Protein AF-A0A257S545-F1 (afdb_monomer_lite)

Secondary structure (DSSP, 8-state):
-GGGT---EEEEETT-HHHHHHSSEEEEE----TTTHHHHHHHHHHHHHHHHHHHTT--SSS-TT--SS----

Sequence (73 aa):
VRARGGRVIAVVTEGDTEITALVDHAIPIPETLDMLTPILTSVPLQLLAYNIAVRRGCNVDQPRNLAKSVTVE

Radius of gyration: 16.58 Å; chains: 1; bounding box: 46×23×37 Å

pLDDT: mean 94.68, std 6.36, range [62.75, 98.56]

Structure (mmCIF, N/CA/C/O backbone):
data_AF-A0A257S545-F1
#
_entry.id   AF-A0A257S545-F1
#
loop_
_atom_site.group_PDB
_atom_site.id
_atom_site.type_symbol
_atom_site.label_atom_id
_atom_site.label_alt_id
_atom_site.label_comp_id
_atom_site.label_asym_id
_atom_site.label_entity_id
_atom_site.label_seq_id
_atom_site.pdbx_PDB_ins_code
_atom_site.Cartn_x
_atom_site.Cartn_y
_atom_site.Cartn_z
_atom_site.occupancy
_atom_site.B_iso_or_equiv
_atom_site.auth_seq_id
_atom_site.auth_comp_id
_atom_site.auth_asym_id
_atom_site.auth_atom_id
_atom_site.pdbx_PDB_model_num
ATOM 1 N N . VAL A 1 1 ? -14.614 13.379 -1.611 1.00 62.75 1 VAL A N 1
ATOM 2 C CA . VAL A 1 1 ? -14.153 12.255 -2.469 1.00 62.75 1 VAL A CA 1
ATOM 3 C C . VAL A 1 1 ? -15.292 11.289 -2.777 1.00 62.75 1 VAL A C 1
ATOM 5 O O . VAL A 1 1 ? -15.660 11.178 -3.938 1.00 62.75 1 VAL A O 1
ATOM 8 N N . ARG A 1 2 ? -15.942 10.698 -1.766 1.00 73.50 2 ARG A N 1
ATOM 9 C CA . ARG A 1 2 ? -17.090 9.792 -1.972 1.00 73.50 2 ARG A CA 1
ATOM 10 C C . ARG A 1 2 ? -18.302 10.440 -2.652 1.00 73.50 2 ARG A C 1
ATOM 12 O O . ARG A 1 2 ? -18.866 9.859 -3.565 1.00 73.50 2 ARG A O 1
ATOM 19 N N . ALA A 1 3 ? -18.611 11.694 -2.308 1.00 82.81 3 ALA A N 1
ATOM 20 C CA . ALA A 1 3 ? -19.660 12.485 -2.971 1.00 82.81 3 ALA A CA 1
ATOM 21 C C . ALA A 1 3 ? -19.420 12.711 -4.482 1.00 82.81 3 ALA A C 1
ATOM 23 O O . ALA A 1 3 ? -20.308 13.174 -5.184 1.00 82.81 3 ALA A O 1
ATOM 24 N N . ARG A 1 4 ? -18.214 12.401 -4.979 1.00 91.31 4 ARG A N 1
ATOM 25 C CA . ARG A 1 4 ? -17.837 12.460 -6.399 1.00 91.31 4 ARG A CA 1
ATOM 26 C C . ARG A 1 4 ? -17.553 11.069 -6.989 1.00 91.31 4 ARG A C 1
ATOM 28 O O . ARG A 1 4 ? -16.899 10.977 -8.019 1.00 91.31 4 ARG A O 1
ATOM 35 N N . GLY A 1 5 ? -17.979 9.994 -6.319 1.00 89.06 5 GLY A N 1
ATOM 36 C CA . GLY A 1 5 ? -17.783 8.611 -6.773 1.00 89.06 5 GLY A CA 1
ATOM 37 C C . GLY A 1 5 ? -16.366 8.054 -6.595 1.00 89.06 5 GLY A C 1
ATOM 38 O O . GLY A 1 5 ? -16.040 7.024 -7.177 1.00 89.06 5 GLY A O 1
ATOM 39 N N . GLY A 1 6 ? -15.501 8.715 -5.819 1.00 93.62 6 GLY A N 1
ATOM 40 C CA . GLY A 1 6 ? -14.156 8.203 -5.555 1.00 93.62 6 GLY A CA 1
ATOM 41 C C . GLY A 1 6 ? -14.179 6.988 -4.624 1.00 93.62 6 GLY A C 1
ATOM 42 O O . GLY A 1 6 ? -14.827 7.045 -3.578 1.00 93.62 6 GLY A O 1
ATOM 43 N N . ARG A 1 7 ? -13.438 5.936 -4.994 1.00 94.69 7 ARG A N 1
ATOM 44 C CA . ARG A 1 7 ? -13.183 4.756 -4.155 1.00 94.69 7 ARG A CA 1
ATOM 45 C C . ARG A 1 7 ? -12.204 5.099 -3.034 1.00 94.69 7 ARG A C 1
ATOM 47 O O . ARG A 1 7 ? -11.195 5.759 -3.281 1.00 94.69 7 ARG A O 1
ATOM 54 N N . VAL A 1 8 ? -12.487 4.635 -1.825 1.00 95.06 8 VAL A N 1
ATOM 55 C CA . VAL A 1 8 ? -11.656 4.820 -0.634 1.00 95.06 8 VAL A CA 1
ATOM 56 C C . VAL A 1 8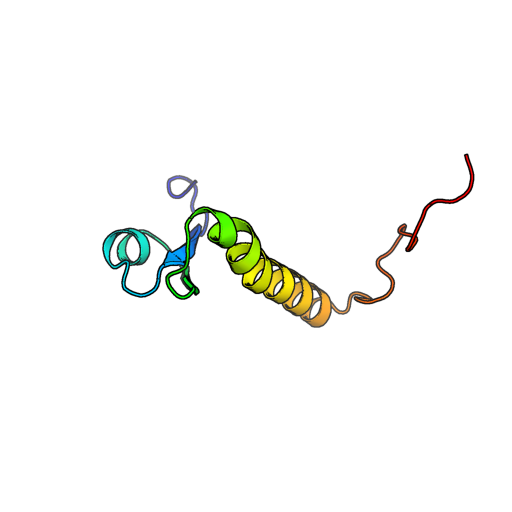 ? -11.039 3.484 -0.241 1.00 95.06 8 VAL A C 1
ATOM 58 O O . VAL A 1 8 ? -11.750 2.536 0.080 1.00 95.06 8 VAL A O 1
ATOM 61 N N . ILE A 1 9 ? -9.709 3.427 -0.252 1.00 95.94 9 ILE A N 1
ATOM 62 C CA . ILE A 1 9 ? -8.922 2.294 0.239 1.00 95.94 9 ILE A CA 1
ATOM 63 C C . ILE A 1 9 ? -8.197 2.772 1.494 1.00 95.94 9 ILE A 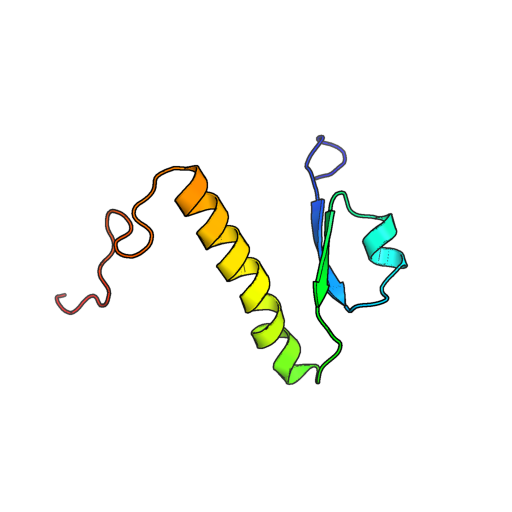C 1
ATOM 65 O O . ILE A 1 9 ? -7.512 3.793 1.430 1.00 95.94 9 ILE A O 1
ATOM 69 N N . ALA A 1 10 ? -8.347 2.069 2.614 1.00 96.56 10 ALA A N 1
ATOM 70 C CA . ALA A 1 10 ? -7.689 2.418 3.870 1.00 96.56 10 ALA A CA 1
ATOM 71 C C . ALA A 1 10 ? -6.784 1.292 4.368 1.00 96.56 10 ALA A C 1
ATOM 73 O O . ALA A 1 10 ? -7.130 0.117 4.263 1.00 96.56 10 ALA A O 1
ATOM 74 N N . VAL A 1 11 ? -5.638 1.673 4.934 1.00 97.19 11 VAL A N 1
ATOM 75 C CA . VAL A 1 11 ? -4.842 0.800 5.800 1.00 97.19 11 VAL A CA 1
ATOM 76 C C . VAL A 1 11 ? -5.379 0.988 7.213 1.00 97.19 11 VAL A C 1
ATOM 78 O O . VAL A 1 11 ? -5.484 2.126 7.668 1.00 97.19 11 VAL A O 1
ATOM 81 N N . VAL A 1 12 ? -5.767 -0.102 7.865 1.00 97.00 12 VAL A N 1
ATOM 82 C CA . VAL A 1 12 ? -6.430 -0.087 9.178 1.00 97.00 12 VAL A CA 1
ATOM 83 C C . VAL A 1 12 ? -5.721 -1.036 10.128 1.00 97.00 12 VAL A C 1
ATOM 85 O O . VAL A 1 12 ? -5.063 -1.972 9.680 1.00 97.00 12 VAL A O 1
ATOM 88 N N . THR A 1 13 ? -5.869 -0.829 11.429 1.00 96.06 13 THR A N 1
ATOM 89 C CA . THR A 1 13 ? -5.431 -1.826 12.408 1.00 96.06 13 THR A CA 1
ATOM 90 C C . THR A 1 13 ? -6.387 -3.019 12.382 1.00 96.06 13 THR A C 1
ATOM 92 O O . THR A 1 13 ? -7.596 -2.860 12.195 1.00 96.06 13 THR A O 1
ATOM 95 N N . GLU A 1 14 ? -5.859 -4.230 12.536 1.00 95.44 14 GLU A N 1
ATOM 96 C CA . GLU A 1 14 ? -6.665 -5.440 12.700 1.00 95.44 14 GLU A CA 1
ATOM 97 C C . GLU A 1 14 ? -7.724 -5.252 13.796 1.00 95.44 14 GLU A C 1
ATOM 99 O O . GLU A 1 14 ? -7.430 -4.810 14.902 1.00 95.44 14 GLU A O 1
ATOM 104 N N . GLY A 1 15 ? -8.978 -5.574 13.472 1.00 93.38 15 GLY A N 1
ATOM 105 C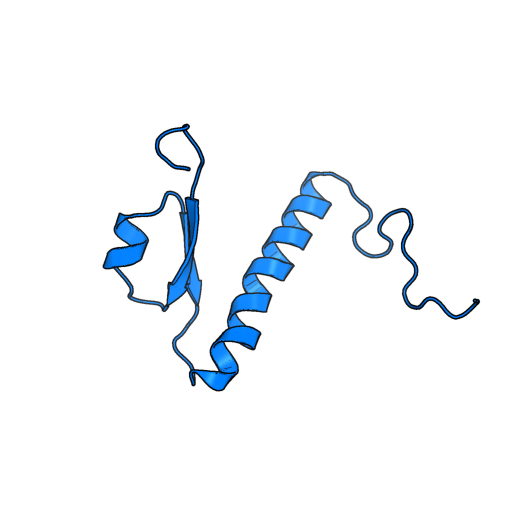 CA . GLY A 1 15 ? -10.107 -5.408 14.389 1.00 93.38 15 GLY A CA 1
ATOM 106 C C . GLY A 1 15 ? -10.802 -4.042 14.345 1.00 93.38 15 GLY A C 1
ATOM 107 O O . GLY A 1 15 ? -11.852 -3.908 14.967 1.00 93.38 15 GLY A O 1
ATOM 108 N N . ASP A 1 16 ? -10.309 -3.057 13.582 1.00 94.44 16 ASP A N 1
ATOM 109 C CA . ASP A 1 16 ? -10.999 -1.769 13.410 1.00 94.44 16 ASP A CA 1
ATOM 110 C C . ASP A 1 16 ? -12.256 -1.918 12.535 1.00 94.44 16 ASP A C 1
ATOM 112 O O . ASP A 1 16 ? -12.219 -1.870 11.299 1.00 94.44 16 ASP A O 1
ATOM 116 N N . THR A 1 17 ? -13.401 -2.112 13.189 1.00 95.00 17 THR A N 1
ATOM 117 C CA . THR A 1 17 ? -14.698 -2.263 12.523 1.00 95.00 17 THR A CA 1
ATOM 118 C C . THR A 1 17 ? -15.301 -0.938 12.071 1.00 95.00 17 THR A C 1
ATOM 120 O O . THR A 1 17 ? -16.070 -0.924 11.108 1.00 95.00 17 THR A O 1
ATOM 123 N N . GLU A 1 18 ? -14.975 0.168 12.742 1.00 95.75 18 GLU A N 1
ATOM 124 C CA . GLU A 1 18 ? -15.574 1.475 12.459 1.00 95.75 18 GLU A CA 1
ATOM 125 C C . GLU A 1 18 ? -15.084 2.012 11.118 1.00 95.75 18 GLU A C 1
ATOM 127 O O . GLU A 1 18 ? -15.889 2.339 10.243 1.00 95.75 18 GLU A O 1
ATOM 132 N N . ILE A 1 19 ? -13.765 2.035 10.908 1.00 93.19 19 ILE A N 1
ATOM 133 C CA . ILE A 1 19 ? -13.194 2.501 9.643 1.00 93.19 19 ILE A CA 1
ATOM 134 C C . ILE A 1 19 ? -13.500 1.513 8.522 1.00 93.19 19 ILE A C 1
ATOM 136 O O . ILE A 1 19 ? -13.849 1.936 7.417 1.00 93.19 19 ILE A O 1
ATOM 140 N N . THR A 1 20 ? -13.452 0.207 8.798 1.00 93.94 20 THR A N 1
ATOM 141 C CA . THR A 1 20 ? -13.763 -0.827 7.800 1.00 93.94 20 THR A CA 1
ATOM 142 C C . THR A 1 20 ? -15.184 -0.682 7.246 1.00 93.94 20 THR A C 1
ATOM 144 O O . THR A 1 20 ? -15.377 -0.813 6.039 1.00 93.94 20 THR A O 1
ATOM 147 N N . ALA A 1 21 ? -16.172 -0.330 8.079 1.00 94.44 21 ALA A N 1
ATOM 148 C CA . ALA A 1 21 ? -17.548 -0.086 7.634 1.00 94.44 21 ALA A CA 1
ATOM 149 C C . ALA A 1 21 ? -17.697 1.175 6.764 1.00 94.44 21 ALA A C 1
ATOM 151 O O . ALA A 1 21 ? -18.675 1.330 6.028 1.00 94.44 21 ALA A O 1
ATOM 152 N N . LEU A 1 22 ? -16.735 2.094 6.849 1.00 93.88 22 LEU A N 1
ATOM 153 C CA . LEU A 1 22 ? -16.769 3.353 6.130 1.00 93.88 22 LEU A CA 1
ATOM 154 C C . LEU A 1 22 ? -16.030 3.295 4.796 1.00 93.88 22 LEU A C 1
ATOM 156 O O . LEU A 1 22 ? -16.234 4.212 4.017 1.00 93.88 22 LEU A O 1
ATOM 160 N N . VAL A 1 23 ? -15.203 2.307 4.471 1.00 95.81 23 VAL A N 1
ATOM 161 C CA . VAL A 1 23 ? -14.351 2.345 3.261 1.00 95.81 23 VAL A CA 1
ATOM 162 C C . VAL A 1 23 ? -14.782 1.329 2.203 1.00 95.81 23 VAL A C 1
ATOM 164 O O . VAL A 1 23 ? -15.481 0.371 2.501 1.00 95.81 23 VAL A O 1
ATOM 167 N N . ASP A 1 24 ? -14.384 1.533 0.942 1.00 96.00 24 ASP A N 1
ATOM 168 C CA . ASP A 1 24 ? -14.652 0.551 -0.121 1.00 96.00 24 ASP A CA 1
ATOM 169 C C . ASP A 1 24 ? -13.761 -0.690 0.029 1.00 96.00 24 ASP A C 1
ATOM 171 O O . ASP A 1 24 ? -14.176 -1.804 -0.286 1.00 96.00 24 ASP A O 1
ATOM 175 N N . HIS A 1 25 ? -12.525 -0.490 0.494 1.00 96.25 25 HIS A N 1
ATOM 176 C CA . HIS A 1 25 ? -11.549 -1.549 0.722 1.00 96.25 25 HIS A CA 1
ATOM 177 C C . HIS A 1 25 ? -10.715 -1.247 1.972 1.00 96.25 25 HIS A C 1
ATOM 179 O O . HIS A 1 25 ? -10.200 -0.137 2.122 1.00 96.25 25 HIS A O 1
ATOM 185 N N . ALA A 1 26 ? -10.538 -2.247 2.832 1.00 96.88 26 ALA A N 1
ATOM 186 C CA . ALA A 1 26 ? -9.683 -2.177 4.012 1.00 96.88 26 ALA A CA 1
ATOM 187 C C . ALA A 1 26 ? -8.489 -3.130 3.858 1.00 96.88 26 ALA A C 1
ATOM 189 O O . ALA A 1 26 ? -8.645 -4.261 3.396 1.00 96.88 26 ALA A O 1
ATOM 190 N N . ILE A 1 27 ? -7.301 -2.664 4.238 1.00 97.50 27 ILE A N 1
ATOM 191 C CA . ILE A 1 27 ? -6.063 -3.442 4.297 1.00 97.50 27 ILE A CA 1
ATOM 192 C C . ILE A 1 27 ? -5.636 -3.482 5.768 1.00 97.50 27 ILE A C 1
ATOM 194 O O . ILE A 1 27 ? -5.083 -2.492 6.252 1.00 97.50 27 ILE A O 1
ATOM 198 N N . PRO A 1 28 ? -5.926 -4.572 6.493 1.00 96.62 28 PRO A N 1
ATOM 199 C CA . PRO A 1 28 ? -5.561 -4.675 7.895 1.00 96.62 28 PRO A CA 1
ATOM 200 C C . PRO A 1 28 ? -4.046 -4.852 8.063 1.00 96.62 28 PRO A C 1
ATOM 202 O O . PRO A 1 28 ? -3.401 -5.560 7.286 1.00 96.62 28 PRO A O 1
ATOM 205 N N . ILE A 1 29 ? -3.492 -4.211 9.088 1.00 97.25 29 ILE A N 1
ATOM 206 C CA . ILE A 1 29 ? -2.145 -4.441 9.614 1.00 97.25 29 ILE A CA 1
ATOM 207 C C . ILE A 1 29 ? -2.240 -4.795 11.103 1.00 97.25 29 ILE A C 1
ATOM 209 O O . ILE A 1 29 ? -3.133 -4.286 11.785 1.00 97.25 29 ILE A O 1
ATOM 213 N N . PRO A 1 30 ? -1.342 -5.642 11.629 1.00 97.25 30 PRO A N 1
ATOM 214 C CA . PRO A 1 30 ? -1.357 -5.974 13.045 1.00 97.25 30 PRO A CA 1
ATOM 215 C C . PRO A 1 30 ? -1.069 -4.740 13.902 1.00 97.25 30 PRO A C 1
ATOM 217 O O . PRO A 1 30 ? -0.378 -3.807 13.479 1.00 97.25 30 PRO A O 1
ATOM 220 N N . GLU A 1 31 ? -1.580 -4.757 15.128 1.00 96.00 31 GLU A N 1
ATOM 221 C CA . GLU A 1 31 ? -1.251 -3.746 16.124 1.00 96.00 31 GLU A CA 1
ATOM 222 C C . GLU A 1 31 ? 0.248 -3.794 16.464 1.00 96.00 31 GLU A C 1
ATOM 224 O O . GLU A 1 31 ? 0.873 -4.855 16.539 1.00 96.00 31 GLU A O 1
ATOM 229 N N . THR A 1 32 ? 0.847 -2.621 16.640 1.00 95.88 32 THR A N 1
ATOM 230 C CA . THR A 1 32 ? 2.254 -2.455 17.005 1.00 95.88 32 THR A CA 1
ATOM 231 C C . THR A 1 32 ? 2.416 -1.171 17.814 1.00 95.88 32 THR A C 1
ATOM 233 O O . THR A 1 32 ? 1.464 -0.418 17.997 1.00 95.88 32 THR A O 1
ATOM 236 N N . LEU A 1 33 ? 3.628 -0.901 18.298 1.00 97.62 33 LEU A N 1
ATOM 237 C CA . LEU A 1 33 ? 3.953 0.371 18.941 1.00 97.62 33 LEU A CA 1
ATOM 238 C C . LEU A 1 33 ? 3.679 1.531 17.976 1.00 97.62 33 LEU A C 1
ATOM 240 O O . LEU A 1 33 ? 4.119 1.474 16.828 1.00 97.62 33 LEU A O 1
ATOM 244 N N . ASP A 1 34 ? 3.078 2.621 18.457 1.00 95.12 34 ASP A N 1
ATOM 245 C CA . ASP A 1 34 ? 2.749 3.799 17.634 1.00 95.12 34 ASP A CA 1
ATOM 246 C C . ASP A 1 34 ? 3.936 4.311 16.805 1.00 95.12 34 ASP A C 1
ATOM 248 O O . ASP A 1 34 ? 3.791 4.697 15.645 1.00 95.12 34 ASP A O 1
ATOM 252 N N . MET A 1 35 ? 5.145 4.256 17.374 1.00 97.69 35 MET A N 1
ATOM 253 C CA . MET A 1 35 ? 6.374 4.672 16.692 1.00 97.69 35 MET A CA 1
ATOM 254 C C . MET A 1 35 ? 6.759 3.780 15.498 1.00 97.69 35 MET A C 1
ATOM 256 O O . MET A 1 35 ? 7.511 4.211 14.627 1.00 97.69 35 MET A O 1
ATOM 260 N N . LEU A 1 36 ? 6.276 2.537 15.462 1.00 97.62 36 LEU A N 1
ATOM 261 C CA . LEU A 1 36 ? 6.545 1.547 14.418 1.00 97.62 36 LEU A CA 1
ATOM 262 C C . LEU A 1 36 ? 5.426 1.472 13.371 1.00 97.62 36 LEU A C 1
ATOM 264 O O . LEU A 1 36 ? 5.659 0.953 12.276 1.00 97.62 36 LEU A O 1
ATOM 268 N N . THR A 1 37 ? 4.245 2.031 13.648 1.00 96.62 37 THR A N 1
ATOM 269 C CA . THR A 1 37 ? 3.120 2.096 12.702 1.00 96.62 37 THR A CA 1
ATOM 270 C C . THR A 1 37 ? 3.513 2.671 11.330 1.00 96.62 37 THR A C 1
ATOM 272 O O . THR A 1 37 ? 3.133 2.082 10.313 1.00 96.62 37 THR A O 1
ATOM 275 N N . PRO A 1 38 ? 4.338 3.737 11.215 1.00 96.56 38 PRO A N 1
ATOM 276 C CA . PRO A 1 38 ? 4.789 4.237 9.911 1.00 96.56 38 PRO A CA 1
ATOM 277 C C . PRO A 1 38 ? 5.601 3.219 9.095 1.00 96.56 38 PRO A C 1
ATOM 279 O O . PRO A 1 38 ? 5.515 3.188 7.869 1.00 96.56 38 PRO A O 1
ATOM 282 N N . ILE A 1 39 ? 6.377 2.358 9.761 1.00 97.19 39 ILE A N 1
ATOM 283 C CA . ILE A 1 39 ? 7.166 1.319 9.088 1.00 97.19 39 ILE A CA 1
ATOM 284 C C . ILE A 1 39 ? 6.221 0.244 8.558 1.00 97.19 39 ILE A C 1
ATOM 286 O O . ILE A 1 39 ? 6.278 -0.109 7.380 1.00 97.19 39 ILE A O 1
ATOM 290 N N . LEU A 1 40 ? 5.314 -0.236 9.408 1.00 96.88 40 LEU A N 1
ATOM 291 C CA . LEU A 1 40 ? 4.392 -1.309 9.056 1.00 96.88 40 LEU A CA 1
ATOM 292 C C . LEU A 1 40 ? 3.406 -0.891 7.954 1.00 96.88 40 LEU A C 1
ATOM 294 O O . LEU A 1 40 ? 3.189 -1.647 7.010 1.00 96.88 40 LEU A O 1
ATOM 298 N N . THR A 1 41 ? 2.885 0.339 8.006 1.00 97.06 41 THR A N 1
ATOM 299 C CA . THR A 1 41 ? 1.995 0.896 6.967 1.00 97.06 41 THR A CA 1
ATOM 300 C C . THR A 1 41 ? 2.678 1.047 5.602 1.00 97.06 41 THR A C 1
ATOM 302 O O . THR A 1 41 ? 1.993 1.037 4.579 1.00 97.06 41 THR A O 1
ATOM 305 N N . SER A 1 42 ? 4.014 1.127 5.539 1.00 97.94 42 SER A N 1
ATOM 306 C CA . SER A 1 42 ? 4.740 1.218 4.263 1.00 97.94 42 SER A CA 1
ATOM 307 C C . SER A 1 42 ? 4.707 -0.086 3.454 1.00 97.94 42 SER A C 1
ATOM 309 O O . SER A 1 42 ? 4.653 -0.042 2.225 1.00 97.94 42 SER A O 1
ATOM 311 N N . VAL A 1 43 ? 4.667 -1.243 4.123 1.00 97.94 43 VAL A N 1
ATOM 312 C CA . VAL A 1 43 ? 4.699 -2.573 3.492 1.00 97.94 43 VAL A CA 1
ATOM 313 C C . VAL A 1 43 ? 3.519 -2.804 2.535 1.00 97.94 43 VAL A C 1
ATOM 315 O O . VAL A 1 43 ? 3.764 -3.101 1.361 1.00 97.94 43 VAL A O 1
ATOM 318 N N . PRO A 1 44 ? 2.240 -2.635 2.939 1.00 98.00 44 PRO A N 1
ATOM 319 C CA . PRO A 1 44 ? 1.122 -2.820 2.015 1.00 98.00 44 PRO A CA 1
ATOM 320 C C . PRO A 1 44 ? 1.144 -1.813 0.859 1.00 98.00 44 PRO A C 1
ATOM 322 O O . PRO A 1 44 ? 0.748 -2.156 -0.253 1.00 98.00 44 PRO A O 1
ATOM 325 N N . LEU A 1 45 ? 1.650 -0.594 1.076 1.00 98.12 45 LEU A N 1
ATOM 326 C CA . LEU A 1 45 ? 1.768 0.416 0.020 1.00 98.12 45 LEU A CA 1
ATOM 327 C C . LEU A 1 45 ? 2.846 0.048 -1.011 1.00 98.12 45 LEU A C 1
ATOM 329 O O . LEU A 1 45 ? 2.623 0.202 -2.213 1.00 98.12 45 LEU A O 1
ATOM 333 N N . GLN A 1 46 ? 3.981 -0.496 -0.563 1.00 98.44 46 GLN A N 1
ATOM 334 C CA . GLN A 1 46 ? 5.022 -1.040 -1.441 1.00 98.44 46 GLN A CA 1
ATOM 335 C C . GLN A 1 46 ? 4.484 -2.215 -2.272 1.00 98.44 46 GLN A C 1
ATOM 337 O O . GLN A 1 46 ? 4.670 -2.246 -3.490 1.00 98.44 46 GLN A O 1
ATOM 342 N N . LEU A 1 47 ? 3.749 -3.142 -1.643 1.00 98.25 47 LEU A N 1
ATOM 343 C CA . LEU A 1 47 ? 3.116 -4.272 -2.332 1.00 98.25 47 LEU A CA 1
ATOM 344 C C . LEU A 1 47 ? 2.039 -3.821 -3.326 1.00 98.25 47 LEU A C 1
ATOM 346 O O . LEU A 1 47 ? 1.936 -4.390 -4.416 1.00 98.25 47 LEU A O 1
ATOM 350 N N . LEU A 1 48 ? 1.255 -2.795 -2.989 1.00 97.69 48 LEU A N 1
ATOM 351 C CA . LEU A 1 48 ? 0.267 -2.210 -3.893 1.00 97.69 48 LEU A CA 1
ATOM 352 C C . LEU A 1 48 ? 0.948 -1.626 -5.138 1.00 97.69 48 LEU A C 1
ATOM 354 O O . LEU A 1 48 ? 0.547 -1.940 -6.259 1.00 97.69 48 LEU A O 1
ATOM 358 N N . ALA A 1 49 ? 2.005 -0.829 -4.953 1.00 98.12 49 ALA A N 1
ATOM 359 C CA . ALA A 1 49 ? 2.775 -0.253 -6.053 1.00 98.12 49 ALA A CA 1
ATOM 360 C C . ALA A 1 49 ? 3.392 -1.340 -6.949 1.00 98.12 49 ALA A C 1
ATOM 362 O O . ALA A 1 49 ? 3.246 -1.280 -8.172 1.00 98.12 49 ALA A O 1
ATOM 363 N N . TYR A 1 50 ? 4.006 -2.362 -6.343 1.00 98.56 50 TYR A N 1
ATOM 364 C CA . TYR A 1 50 ? 4.577 -3.509 -7.048 1.00 98.56 50 TYR A CA 1
ATOM 365 C C . TYR A 1 50 ? 3.533 -4.221 -7.917 1.00 98.56 50 TYR A C 1
ATOM 367 O O . TYR A 1 50 ? 3.712 -4.359 -9.126 1.00 98.56 50 TYR A O 1
ATOM 375 N N . ASN A 1 51 ? 2.398 -4.614 -7.331 1.00 98.25 51 ASN A N 1
ATOM 376 C CA . ASN A 1 51 ? 1.361 -5.353 -8.050 1.00 98.25 51 ASN A CA 1
ATOM 377 C C . ASN A 1 51 ? 0.727 -4.523 -9.174 1.00 98.25 51 ASN A C 1
ATOM 379 O O . ASN A 1 51 ? 0.425 -5.063 -10.240 1.00 98.25 51 ASN A O 1
ATOM 383 N N . ILE A 1 52 ? 0.546 -3.213 -8.976 1.00 98.19 52 ILE A N 1
ATOM 384 C CA . ILE A 1 52 ? 0.086 -2.314 -10.042 1.00 98.19 52 ILE A CA 1
ATOM 385 C C . ILE A 1 52 ? 1.120 -2.255 -11.171 1.00 98.19 52 ILE A C 1
ATO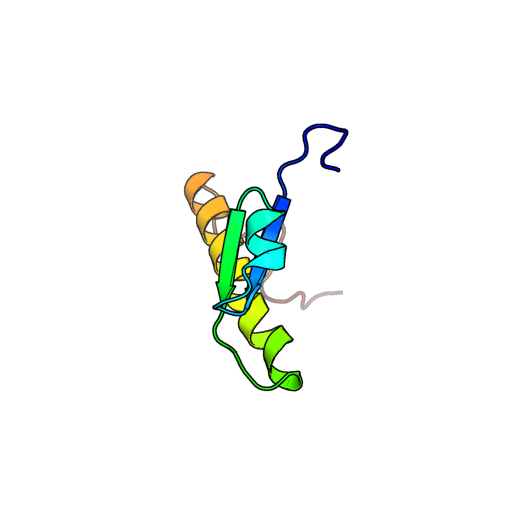M 387 O O . ILE A 1 52 ? 0.742 -2.355 -12.338 1.00 98.19 52 ILE A O 1
ATOM 391 N N . ALA A 1 53 ? 2.40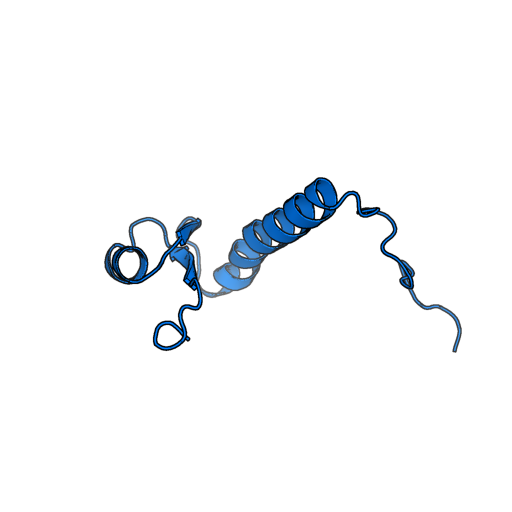8 -2.112 -10.853 1.00 98.44 53 ALA A N 1
ATOM 392 C CA . ALA A 1 53 ? 3.472 -2.047 -11.850 1.00 98.44 53 ALA A CA 1
ATOM 393 C C . ALA A 1 53 ? 3.564 -3.341 -12.676 1.00 98.44 53 ALA A C 1
ATOM 395 O O . ALA A 1 53 ? 3.576 -3.266 -13.906 1.00 98.44 53 ALA A O 1
ATOM 396 N N . VAL A 1 54 ? 3.514 -4.508 -12.020 1.00 98.31 54 VAL A N 1
ATOM 397 C CA . VAL A 1 54 ? 3.492 -5.826 -12.679 1.00 98.31 54 VAL A CA 1
ATOM 398 C C . VAL A 1 54 ? 2.280 -5.956 -13.602 1.00 98.31 54 VAL A C 1
ATOM 400 O O . VAL A 1 54 ? 2.433 -6.270 -14.780 1.00 98.31 54 VAL A O 1
ATOM 403 N N . ARG A 1 55 ? 1.070 -5.642 -13.115 1.00 98.50 55 ARG A N 1
ATOM 404 C CA . ARG A 1 55 ? -0.164 -5.720 -13.924 1.00 98.50 55 ARG A CA 1
ATOM 405 C C . ARG A 1 55 ? -0.169 -4.760 -15.111 1.00 98.50 55 ARG A C 1
ATOM 407 O O . ARG A 1 55 ? -0.849 -5.018 -16.098 1.00 98.50 55 ARG A O 1
ATOM 414 N N . ARG A 1 56 ? 0.565 -3.650 -15.022 1.00 98.12 56 ARG A N 1
ATOM 415 C CA . ARG A 1 56 ? 0.722 -2.680 -16.114 1.00 98.12 56 ARG A CA 1
ATOM 416 C C . ARG A 1 56 ? 1.870 -3.013 -17.070 1.00 98.12 56 ARG A C 1
ATOM 418 O O . ARG A 1 56 ? 2.059 -2.263 -18.024 1.00 98.12 56 ARG A O 1
ATOM 425 N N . GLY A 1 57 ? 2.630 -4.084 -16.828 1.00 97.62 57 GLY A N 1
ATOM 426 C CA . GLY A 1 57 ? 3.800 -4.441 -17.634 1.00 97.62 57 GLY A CA 1
ATOM 427 C C . GLY A 1 57 ? 4.950 -3.433 -17.522 1.00 97.62 57 GLY A C 1
ATOM 428 O O . GLY A 1 57 ? 5.745 -3.298 -18.448 1.00 97.62 57 GLY A O 1
ATOM 429 N N . CYS A 1 58 ? 5.026 -2.681 -16.421 1.00 97.75 58 CYS A N 1
ATOM 430 C CA . CYS A 1 58 ? 6.137 -1.769 -16.165 1.00 97.75 58 CYS A CA 1
ATOM 431 C C . CYS A 1 58 ? 7.390 -2.553 -15.747 1.00 97.75 58 CYS A C 1
ATOM 433 O O . CYS A 1 58 ? 7.288 -3.557 -15.044 1.00 97.75 58 CYS A O 1
ATOM 435 N N . ASN A 1 59 ? 8.578 -2.044 -16.089 1.00 97.00 59 ASN A N 1
ATOM 436 C CA . ASN A 1 59 ? 9.819 -2.528 -15.488 1.00 97.00 59 ASN A CA 1
ATOM 437 C C . ASN A 1 59 ? 9.888 -2.049 -14.029 1.00 97.00 59 ASN A C 1
ATOM 439 O O . ASN A 1 59 ? 10.009 -0.850 -13.771 1.00 97.00 59 ASN A O 1
ATOM 443 N N . VAL A 1 60 ? 9.732 -2.987 -13.095 1.00 97.19 60 VAL A N 1
ATOM 444 C CA . VAL A 1 60 ? 9.675 -2.712 -11.654 1.00 97.19 60 VAL A CA 1
ATOM 445 C C . VAL A 1 60 ? 11.053 -2.347 -11.104 1.00 97.19 60 VAL A C 1
ATOM 447 O O . VAL A 1 60 ? 11.159 -1.419 -10.306 1.00 97.19 60 VAL A O 1
ATOM 450 N N . ASP A 1 61 ? 12.099 -3.041 -11.556 1.00 97.25 61 ASP A N 1
ATOM 451 C CA . ASP A 1 61 ? 13.463 -2.873 -11.044 1.00 97.25 61 ASP A CA 1
ATOM 452 C C . ASP A 1 61 ? 14.157 -1.640 -11.632 1.00 97.25 61 ASP A C 1
ATOM 454 O O . ASP A 1 61 ? 15.012 -1.027 -10.993 1.00 97.25 61 ASP A O 1
ATOM 458 N N . GLN A 1 62 ? 13.783 -1.266 -12.857 1.00 96.81 62 GLN A N 1
ATOM 459 C CA . GLN A 1 62 ? 14.325 -0.113 -13.572 1.00 96.81 62 GLN A CA 1
ATOM 460 C C . GLN A 1 62 ? 13.182 0.758 -14.115 1.00 96.81 62 GLN A C 1
ATOM 462 O O . GLN A 1 62 ? 12.888 0.736 -15.317 1.00 96.81 62 GLN A O 1
ATOM 467 N N . PRO A 1 63 ? 12.497 1.518 -13.240 1.00 96.62 63 PRO A N 1
ATOM 468 C CA . PRO A 1 63 ? 11.457 2.442 -13.664 1.00 96.62 63 PRO A CA 1
ATOM 469 C C . PRO A 1 63 ? 12.027 3.506 -14.608 1.00 96.62 63 PRO A C 1
ATOM 471 O O . PRO A 1 63 ? 13.140 4.001 -14.432 1.00 96.62 63 PRO A O 1
ATOM 474 N N . ARG A 1 64 ? 11.239 3.875 -15.623 1.00 96.56 64 ARG A N 1
ATOM 475 C CA . ARG A 1 64 ? 11.638 4.877 -16.623 1.00 96.56 64 ARG A CA 1
ATOM 476 C C . ARG A 1 64 ? 12.112 6.176 -15.965 1.00 96.56 64 ARG A C 1
ATOM 478 O O . ARG A 1 64 ? 11.490 6.651 -15.018 1.00 96.56 64 ARG A O 1
ATOM 485 N N . ASN A 1 65 ? 13.143 6.781 -16.547 1.00 96.12 65 ASN A N 1
ATOM 486 C CA . ASN A 1 65 ? 13.688 8.086 -16.160 1.00 96.12 65 ASN A CA 1
ATOM 487 C C . ASN A 1 65 ? 14.268 8.156 -14.735 1.00 96.12 65 ASN A C 1
ATOM 489 O O . ASN A 1 65 ? 14.471 9.256 -14.229 1.00 96.12 65 ASN A O 1
ATOM 493 N N . LEU A 1 66 ? 14.526 7.017 -14.085 1.00 96.12 66 LEU A N 1
ATOM 494 C CA . LEU A 1 66 ? 15.116 6.971 -12.750 1.00 96.12 66 LEU A CA 1
ATOM 495 C C . LEU A 1 66 ? 16.453 6.230 -12.761 1.00 96.12 66 LEU A C 1
ATOM 497 O O . LEU A 1 66 ? 16.665 5.286 -13.519 1.00 96.12 66 LEU A O 1
ATOM 501 N N . ALA A 1 67 ? 17.338 6.663 -11.870 1.00 94.94 67 ALA A N 1
ATOM 502 C CA . ALA A 1 67 ? 18.581 5.987 -11.537 1.00 94.94 67 ALA A CA 1
ATOM 503 C C . ALA A 1 67 ? 18.542 5.564 -10.065 1.00 94.94 67 ALA A C 1
ATOM 505 O O . ALA A 1 67 ? 17.850 6.179 -9.252 1.00 94.94 67 ALA A O 1
ATOM 506 N N . LYS A 1 68 ? 19.305 4.526 -9.705 1.00 92.81 68 LYS A N 1
ATOM 507 C CA . LYS A 1 68 ? 19.398 4.066 -8.309 1.00 92.81 68 LYS A CA 1
ATOM 508 C C . LYS A 1 68 ? 19.966 5.147 -7.380 1.00 92.81 68 LYS A C 1
ATOM 510 O O . LYS A 1 68 ? 19.562 5.234 -6.225 1.00 92.81 68 LYS A O 1
ATOM 515 N N . SER A 1 69 ? 20.877 5.958 -7.902 1.00 95.00 69 SER A N 1
ATOM 516 C CA . SER A 1 69 ? 21.442 7.144 -7.266 1.00 95.00 69 SER A CA 1
ATOM 517 C C . SER A 1 69 ? 21.839 8.139 -8.354 1.00 95.00 69 SER A C 1
ATOM 519 O O . SER A 1 69 ? 22.346 7.724 -9.396 1.00 95.00 69 SER A O 1
ATOM 521 N N . VAL A 1 70 ? 21.636 9.432 -8.115 1.00 92.12 70 VAL A N 1
ATOM 522 C CA . VAL A 1 70 ? 22.102 10.505 -9.005 1.00 92.12 70 VAL A CA 1
ATOM 523 C C . VAL A 1 70 ? 23.461 10.961 -8.4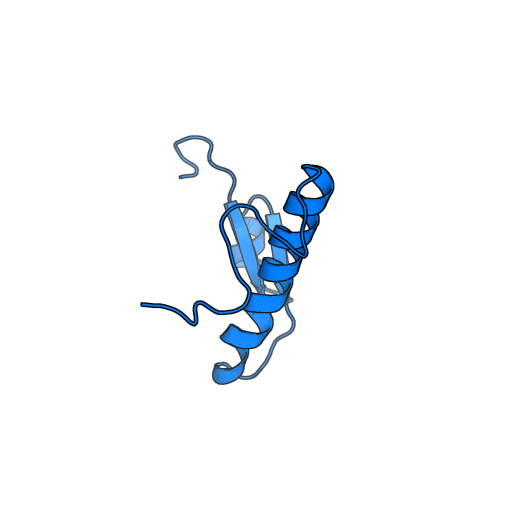86 1.00 92.12 70 VAL A C 1
ATOM 525 O O . VAL A 1 70 ? 23.549 11.472 -7.375 1.00 92.12 70 VAL A O 1
ATOM 528 N N . THR A 1 71 ? 24.524 10.685 -9.241 1.00 92.00 71 THR A N 1
ATOM 529 C CA . THR A 1 71 ? 25.918 10.899 -8.803 1.00 92.00 71 THR A CA 1
ATOM 530 C C . THR A 1 71 ? 26.646 11.981 -9.598 1.00 92.00 71 THR A C 1
ATOM 532 O O . THR A 1 71 ? 27.838 12.179 -9.389 1.00 92.00 71 THR A O 1
ATOM 535 N N . VAL A 1 72 ? 25.957 12.645 -10.527 1.00 83.94 72 VAL A N 1
ATOM 536 C CA . VAL A 1 72 ? 26.484 13.752 -11.333 1.00 83.94 72 VAL A CA 1
ATOM 537 C C . VAL A 1 72 ? 25.579 14.967 -11.140 1.00 83.94 72 VAL A C 1
ATOM 539 O O . VAL A 1 72 ? 24.356 14.812 -11.169 1.00 83.94 72 VAL A O 1
ATOM 542 N N . GLU A 1 73 ? 26.189 16.124 -10.877 1.00 66.12 73 GLU A N 1
ATOM 543 C CA . GLU A 1 73 ? 25.524 17.437 -10.849 1.00 66.12 73 GLU A CA 1
ATOM 544 C C . GLU A 1 73 ? 25.327 17.986 -12.266 1.00 66.12 73 GLU A C 1
ATOM 546 O O . GLU A 1 73 ? 26.248 17.815 -13.101 1.00 66.12 73 GLU A O 1
#

Foldseek 3Di:
DVVVVDAFEDEEAPPPPPVCVVGPYYHYDHDDPPVCVVVRVVVVVLVVVVVVCVVVVADPVDGPPDDPDDDDD